Protein AF-A0A7V7DTW7-F1 (afdb_monomer)

Foldseek 3Di:
DPQVVVVCCVPPVDDDDDDDDFPCQVADQVWDFPCVVCPPHPDPPVVVVVVVVVVCVVSVHDDDDDGTDHGD

pLDDT: mean 90.84, std 5.91, range [60.22, 96.19]

Nearest PDB structures (foldseek):
  7wh9-assembly1_C-2  TM=4.484E-01  e=9.787E+00  Aspergillus terreus
  7wh9-assembly1_A-2  TM=4.488E-01  e=9.787E+00  Aspergillus terreus
  6uvn-assembly1_A  TM=3.556E-01  e=7.436E+00  Vibrio cholerae

Mean predicted aligned error: 4.35 Å

Structure (mmCIF, N/CA/C/O backbone):
data_AF-A0A7V7DTW7-F1
#
_entry.id   AF-A0A7V7DTW7-F1
#
loop_
_atom_site.group_PDB
_atom_site.id
_atom_site.type_symbol
_atom_site.label_atom_id
_atom_site.label_alt_id
_atom_site.label_comp_id
_atom_site.label_asym_id
_atom_site.label_entity_id
_atom_site.label_seq_id
_atom_site.pdbx_PDB_ins_code
_atom_site.Cartn_x
_atom_site.Cartn_y
_atom_site.Cartn_z
_atom_site.occupancy
_atom_site.B_iso_or_equiv
_atom_site.auth_seq_id
_atom_site.auth_comp_id
_atom_site.auth_asym_id
_atom_site.auth_atom_id
_atom_site.pdbx_PDB_model_num
ATOM 1 N N . MET A 1 1 ? -4.678 -4.349 11.468 1.00 65.12 1 MET A N 1
ATOM 2 C CA . MET A 1 1 ? -5.008 -2.973 11.888 1.00 65.12 1 MET A CA 1
ATOM 3 C C . MET A 1 1 ? -5.465 -2.232 10.645 1.00 65.12 1 MET A C 1
ATOM 5 O O . MET A 1 1 ? -4.700 -2.161 9.694 1.00 65.12 1 MET A O 1
ATOM 9 N N . THR A 1 2 ? -6.727 -1.812 10.596 1.00 79.00 2 THR A N 1
ATOM 10 C CA . THR A 1 2 ? -7.397 -1.302 9.380 1.00 79.00 2 THR A CA 1
ATOM 11 C C . THR A 1 2 ? -7.875 0.149 9.529 1.00 79.00 2 THR A C 1
ATOM 13 O O . THR A 1 2 ? -8.689 0.639 8.745 1.00 79.00 2 THR A O 1
ATOM 16 N N . GLY A 1 3 ? -7.341 0.858 10.533 1.00 89.44 3 GLY A N 1
ATOM 17 C CA . GLY A 1 3 ? -7.553 2.284 10.784 1.00 89.44 3 GLY A CA 1
ATOM 18 C C . GLY A 1 3 ? -9.028 2.624 10.974 1.00 89.44 3 GLY A C 1
ATOM 19 O O . GLY A 1 3 ? -9.61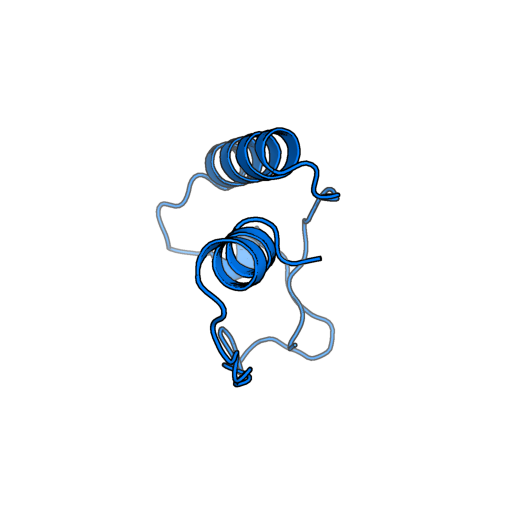0 2.421 12.042 1.00 89.44 3 GLY A O 1
ATOM 20 N N . ARG A 1 4 ? -9.653 3.131 9.912 1.00 93.38 4 ARG A N 1
ATOM 21 C CA . ARG A 1 4 ? -11.045 3.600 9.915 1.00 93.38 4 ARG A CA 1
ATOM 22 C C . ARG A 1 4 ? -12.060 2.487 10.153 1.00 93.38 4 ARG A C 1
ATOM 24 O O . ARG A 1 4 ? -13.030 2.714 10.871 1.00 93.38 4 ARG A O 1
ATOM 31 N N . VAL A 1 5 ? -11.844 1.299 9.586 1.00 92.88 5 VAL A N 1
ATOM 32 C CA . VAL A 1 5 ? -12.788 0.175 9.736 1.00 92.88 5 VAL A CA 1
ATOM 33 C C . VAL A 1 5 ? -12.833 -0.295 11.194 1.00 92.88 5 VAL A C 1
ATOM 35 O O . VAL A 1 5 ? -13.921 -0.485 11.739 1.00 92.88 5 VAL A O 1
ATOM 38 N N . ASP A 1 6 ? -11.680 -0.355 11.868 1.00 91.06 6 ASP A N 1
ATOM 39 C CA . ASP A 1 6 ? -11.604 -0.674 13.301 1.00 91.06 6 ASP A CA 1
ATOM 40 C C . ASP A 1 6 ? -12.373 0.362 14.155 1.00 91.06 6 ASP A C 1
ATOM 42 O O . ASP A 1 6 ? -13.099 -0.010 15.082 1.00 91.06 6 ASP A O 1
ATOM 46 N N . ARG A 1 7 ? -12.292 1.663 13.816 1.00 92.44 7 ARG A N 1
ATOM 47 C CA . ARG A 1 7 ? -13.085 2.714 14.491 1.00 92.44 7 ARG A CA 1
ATOM 48 C C . ARG A 1 7 ? -14.585 2.548 14.282 1.00 92.44 7 ARG A C 1
ATOM 50 O O . ARG A 1 7 ? -15.345 2.704 15.234 1.00 92.44 7 ARG A O 1
ATOM 57 N N . LEU A 1 8 ? -15.016 2.242 13.059 1.00 94.19 8 LEU A N 1
ATOM 58 C CA . LEU A 1 8 ? -16.434 2.045 12.755 1.00 94.19 8 LEU A CA 1
ATOM 59 C C . LEU A 1 8 ? -17.008 0.861 13.534 1.00 94.19 8 LEU A C 1
ATOM 61 O O . LEU A 1 8 ? -18.061 0.994 14.156 1.00 94.19 8 LEU A O 1
ATOM 65 N N . LYS A 1 9 ? -16.278 -0.259 13.582 1.00 93.69 9 LYS A N 1
ATOM 66 C CA . LYS A 1 9 ? -16.664 -1.427 14.379 1.00 93.69 9 LYS A CA 1
ATOM 67 C C . LYS A 1 9 ? -16.846 -1.072 15.858 1.00 93.69 9 LYS A C 1
ATOM 69 O O . LYS A 1 9 ? -17.850 -1.455 16.451 1.00 93.69 9 LYS A O 1
ATOM 74 N N . LYS A 1 10 ? -15.913 -0.303 16.435 1.00 91.19 10 LYS A N 1
ATOM 75 C CA . LYS A 1 10 ? -15.966 0.132 17.842 1.00 91.19 10 LYS A CA 1
ATOM 76 C C . LYS A 1 10 ? -17.129 1.086 18.133 1.00 91.19 10 LYS A C 1
ATOM 78 O O . LYS A 1 10 ? -17.754 0.969 19.180 1.00 91.19 10 LYS A O 1
ATOM 83 N N . ASN A 1 11 ? -17.399 2.032 17.236 1.00 96.19 11 ASN A N 1
ATOM 84 C CA . ASN A 1 11 ? -18.358 3.108 17.496 1.00 96.19 11 ASN A CA 1
ATOM 85 C C . ASN A 1 11 ? -19.810 2.717 17.188 1.00 96.19 11 ASN A C 1
ATOM 87 O O . ASN A 1 11 ? -20.725 3.306 17.759 1.00 96.19 11 ASN A O 1
ATOM 91 N N . TYR A 1 12 ? -20.023 1.749 16.292 1.00 95.94 12 TYR A N 1
ATOM 92 C CA . TYR A 1 12 ? -21.349 1.442 15.748 1.00 95.94 12 TYR A CA 1
ATOM 93 C C . TYR A 1 12 ? -21.752 -0.035 15.853 1.00 95.94 12 TYR A C 1
ATOM 95 O O . TYR A 1 12 ? -22.802 -0.393 15.335 1.00 95.94 12 TYR A O 1
ATOM 103 N N . HIS A 1 13 ? -20.962 -0.880 16.530 1.00 91.75 13 HIS A N 1
ATOM 104 C CA . HIS A 1 13 ? -21.260 -2.309 16.734 1.00 91.75 13 HIS A CA 1
ATOM 105 C C . HIS A 1 13 ? -21.569 -3.048 15.421 1.00 91.75 13 HIS A C 1
ATOM 107 O O . HIS A 1 13 ? -22.554 -3.770 15.306 1.00 91.75 13 HIS A O 1
ATOM 113 N N . LEU A 1 14 ? -20.730 -2.821 14.408 1.00 94.94 14 LEU A N 1
ATOM 114 C CA . LEU A 1 14 ? -20.900 -3.409 13.081 1.00 94.94 14 LEU A CA 1
ATOM 115 C C . LEU A 1 14 ? -20.253 -4.793 12.994 1.00 94.94 14 LEU A C 1
ATOM 117 O O . LEU A 1 14 ? -19.105 -4.978 13.415 1.00 94.94 14 LEU A O 1
ATOM 121 N N . ASP A 1 15 ? -20.943 -5.71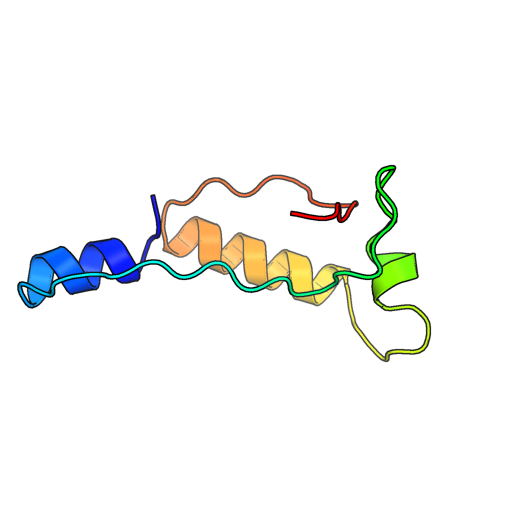9 12.334 1.00 94.69 15 ASP A N 1
ATOM 122 C CA . ASP A 1 15 ? -20.349 -6.960 11.848 1.00 94.69 15 ASP A CA 1
ATOM 123 C C . ASP A 1 15 ? -19.623 -6.705 10.523 1.00 94.69 15 ASP A C 1
ATOM 125 O O . ASP A 1 15 ? -20.169 -6.115 9.591 1.00 94.69 15 ASP A O 1
ATOM 129 N N . ILE A 1 16 ? -18.360 -7.129 10.448 1.00 92.81 16 ILE A N 1
ATOM 130 C CA . ILE A 1 16 ? -17.485 -6.877 9.298 1.00 92.81 16 ILE A CA 1
ATOM 131 C C . ILE A 1 16 ? -17.217 -8.192 8.570 1.00 92.81 16 ILE A C 1
ATOM 133 O O . ILE A 1 16 ? -16.639 -9.112 9.151 1.00 92.81 16 ILE A O 1
ATOM 137 N N . LEU A 1 17 ? -17.578 -8.242 7.286 1.00 94.75 17 LEU A N 1
ATOM 138 C CA . LEU A 1 17 ? -17.242 -9.331 6.373 1.00 94.75 17 LEU A CA 1
ATOM 139 C C . LEU A 1 17 ? -16.133 -8.878 5.415 1.00 94.75 17 LEU A C 1
ATOM 141 O O . LEU A 1 17 ? -16.295 -7.899 4.688 1.00 94.75 17 LEU A O 1
ATOM 145 N N . TRP A 1 18 ? -15.017 -9.604 5.395 1.00 93.56 18 TRP A N 1
ATOM 146 C CA . TRP A 1 18 ? -13.900 -9.335 4.489 1.00 93.56 18 TRP A CA 1
ATOM 147 C C . TRP A 1 18 ? -14.040 -10.158 3.210 1.00 93.56 18 TRP A C 1
ATOM 149 O O . TRP A 1 18 ? -14.242 -11.367 3.272 1.00 93.56 18 TRP A O 1
ATOM 159 N N . THR A 1 19 ? -13.911 -9.509 2.052 1.00 93.25 19 THR A N 1
ATOM 160 C CA . THR A 1 19 ? -13.896 -10.167 0.737 1.00 93.25 19 THR A CA 1
ATOM 161 C C . THR A 1 19 ? -12.624 -9.769 0.004 1.00 93.25 19 THR A C 1
ATOM 163 O O . THR A 1 19 ? -12.330 -8.580 -0.115 1.00 93.25 19 THR A O 1
ATOM 166 N N . ALA A 1 20 ? -11.861 -10.757 -0.464 1.00 89.94 20 ALA A N 1
ATOM 167 C CA . ALA A 1 20 ? -10.682 -10.505 -1.282 1.00 89.94 20 ALA A CA 1
ATOM 168 C C . ALA A 1 20 ? -11.103 -9.972 -2.659 1.00 89.94 20 ALA A C 1
ATOM 170 O O . ALA A 1 20 ? -12.042 -10.485 -3.269 1.00 89.94 20 ALA A O 1
ATOM 171 N N . PHE A 1 21 ? -10.405 -8.946 -3.144 1.00 87.56 21 PHE A N 1
ATOM 172 C CA . PHE A 1 21 ? -10.644 -8.351 -4.454 1.00 87.56 21 PHE A CA 1
ATOM 173 C C . PHE A 1 21 ? -9.304 -8.186 -5.184 1.00 87.56 21 PHE A C 1
ATOM 175 O O . PHE A 1 21 ? -8.533 -7.294 -4.814 1.00 87.56 21 P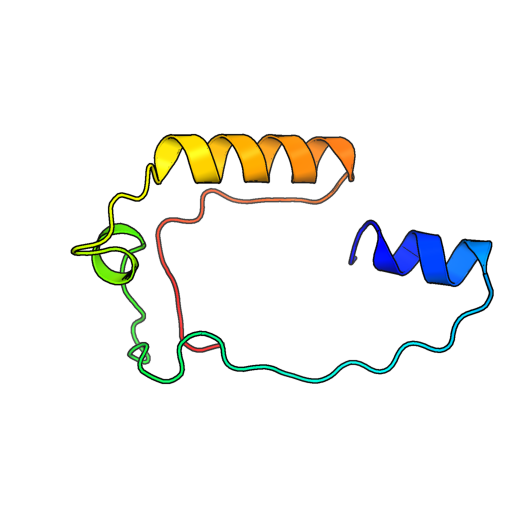HE A O 1
ATOM 182 N N . PRO A 1 22 ? -8.998 -9.033 -6.185 1.00 86.38 22 PRO A N 1
ATOM 183 C CA . PRO A 1 22 ? -7.736 -8.950 -6.906 1.00 86.38 22 PRO A CA 1
ATOM 184 C C . PRO A 1 22 ? -7.739 -7.698 -7.786 1.00 86.38 22 PRO A C 1
ATOM 186 O O . PRO A 1 22 ? -8.484 -7.607 -8.760 1.00 86.38 22 PRO A O 1
ATOM 189 N N . LEU A 1 23 ? -6.915 -6.713 -7.425 1.00 86.75 23 LEU A N 1
ATOM 190 C CA . LEU A 1 23 ? -6.882 -5.426 -8.124 1.00 86.75 23 LEU A CA 1
ATOM 191 C C . LEU A 1 23 ? -6.154 -5.511 -9.475 1.00 86.75 23 LEU A C 1
ATOM 193 O O . LEU A 1 23 ? -6.569 -4.858 -10.428 1.00 86.75 23 LEU A O 1
ATOM 197 N N . HIS A 1 24 ? -5.082 -6.307 -9.533 1.00 86.69 24 HIS A N 1
ATOM 198 C CA . HIS A 1 24 ? -4.239 -6.507 -10.714 1.00 86.69 24 HIS A CA 1
ATOM 199 C C . HIS A 1 24 ? -3.885 -7.993 -10.879 1.00 86.69 24 HIS A C 1
ATOM 201 O O . HIS A 1 24 ? -2.732 -8.370 -10.632 1.00 86.69 24 HIS A O 1
ATOM 207 N N . PRO A 1 25 ? -4.858 -8.852 -11.244 1.00 87.25 25 PRO A N 1
ATOM 208 C CA . PRO A 1 25 ? -4.626 -10.287 -11.427 1.00 87.25 25 PRO A CA 1
ATOM 209 C C . PRO A 1 25 ? -3.585 -10.599 -12.514 1.00 87.25 25 PRO A C 1
ATOM 211 O O . PRO A 1 25 ? -3.019 -11.687 -12.528 1.00 87.25 25 PRO A O 1
ATOM 214 N N . GLU A 1 26 ? -3.315 -9.649 -13.410 1.00 88.62 26 GLU A N 1
ATOM 215 C CA . GLU A 1 26 ? -2.280 -9.710 -14.440 1.00 88.62 26 GLU A CA 1
ATOM 216 C C . GLU A 1 26 ? -0.851 -9.495 -13.915 1.00 88.62 26 GLU A C 1
ATOM 218 O O . GLU A 1 26 ? 0.103 -9.646 -14.678 1.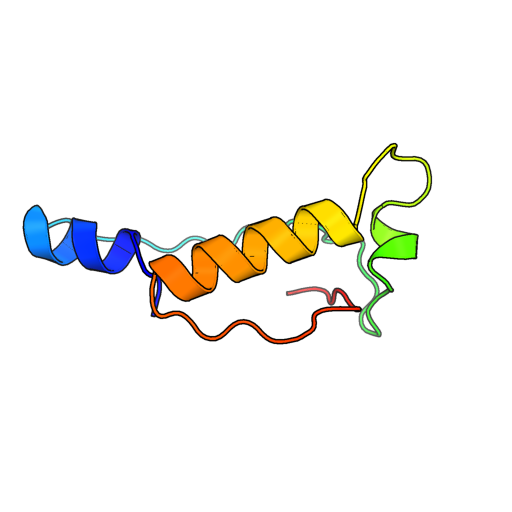00 88.62 26 GLU A O 1
ATOM 223 N N . THR A 1 27 ? -0.682 -9.109 -12.644 1.00 90.81 27 THR A N 1
ATOM 224 C CA . THR A 1 27 ? 0.649 -8.875 -12.070 1.00 90.81 27 THR A CA 1
ATOM 225 C C . THR A 1 27 ? 1.444 -10.185 -12.063 1.00 90.81 27 THR A C 1
ATOM 227 O O . THR A 1 27 ? 0.955 -11.170 -11.505 1.00 90.81 27 THR A O 1
ATOM 230 N N . PRO A 1 28 ? 2.663 -10.217 -12.638 1.00 91.62 28 PRO A N 1
ATOM 231 C CA . PRO A 1 28 ? 3.532 -11.385 -12.567 1.00 91.62 28 PRO A CA 1
ATOM 232 C C . PRO A 1 28 ? 3.817 -11.799 -11.123 1.00 91.62 28 PRO A C 1
ATOM 234 O O . PRO A 1 28 ? 3.779 -10.972 -10.210 1.00 91.62 28 PRO A O 1
ATOM 237 N N . GLU A 1 29 ? 4.154 -13.071 -10.924 1.00 89.88 29 GLU A N 1
ATOM 238 C CA . GLU A 1 29 ? 4.511 -13.607 -9.605 1.00 89.88 29 GLU A CA 1
ATOM 239 C C . GLU A 1 29 ? 5.731 -12.886 -9.006 1.00 89.88 29 GLU A C 1
ATOM 241 O O . GLU A 1 29 ? 5.700 -12.478 -7.847 1.00 89.88 29 GLU A O 1
ATOM 246 N N . ASP A 1 30 ? 6.734 -12.587 -9.838 1.00 92.19 30 ASP A N 1
ATOM 247 C CA . ASP A 1 30 ? 7.915 -11.790 -9.468 1.00 92.19 30 ASP A CA 1
ATOM 248 C C . ASP A 1 30 ? 7.593 -10.311 -9.160 1.00 92.19 30 ASP A C 1
ATOM 250 O O . ASP A 1 30 ? 8.459 -9.540 -8.735 1.00 92.19 30 ASP A O 1
ATOM 254 N N . GLY A 1 31 ? 6.341 -9.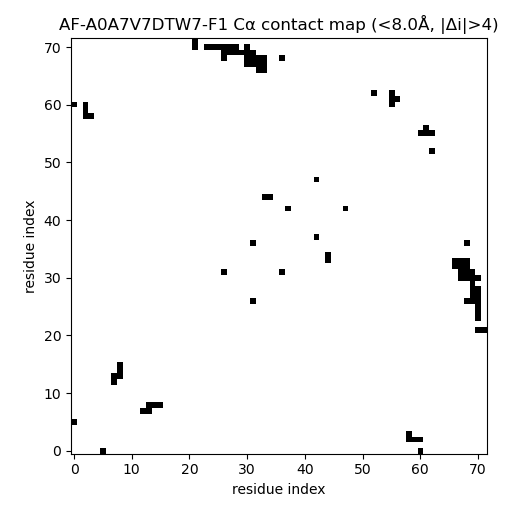897 -9.362 1.00 93.25 31 GLY A N 1
ATOM 255 C CA . GLY A 1 31 ? 5.883 -8.526 -9.218 1.00 93.25 31 GLY A CA 1
ATOM 256 C C . GLY A 1 31 ? 6.309 -7.614 -10.367 1.00 93.25 31 GLY A C 1
ATOM 257 O O . GLY A 1 31 ? 6.867 -8.030 -11.380 1.00 93.25 31 GLY A O 1
ATOM 258 N N . MET A 1 32 ? 6.006 -6.328 -10.212 1.00 94.75 32 MET A N 1
ATOM 259 C CA . MET A 1 32 ? 6.482 -5.266 -11.100 1.00 94.75 32 MET A CA 1
ATOM 260 C C . MET A 1 32 ? 6.614 -3.943 -10.345 1.00 94.75 32 MET A C 1
ATOM 262 O O . MET A 1 32 ? 6.073 -3.768 -9.248 1.00 94.75 32 MET A O 1
ATOM 266 N N . THR A 1 33 ? 7.324 -2.985 -10.930 1.00 94.44 33 THR A N 1
ATOM 267 C CA . THR A 1 33 ? 7.476 -1.652 -10.335 1.00 94.44 33 THR A CA 1
ATOM 268 C C . THR A 1 33 ? 6.173 -0.850 -10.398 1.00 94.44 33 THR A C 1
ATOM 270 O O . THR A 1 33 ? 5.329 -1.049 -11.274 1.00 94.44 33 THR A O 1
ATOM 273 N N . LEU A 1 34 ? 6.008 0.129 -9.503 1.00 92.75 34 LEU A N 1
ATOM 274 C CA . LEU A 1 34 ? 4.893 1.081 -9.610 1.00 92.75 34 LEU A CA 1
ATOM 275 C C . LEU A 1 34 ? 4.936 1.879 -10.922 1.00 92.75 34 LEU A C 1
ATOM 277 O O . LEU A 1 34 ? 3.896 2.206 -11.486 1.00 92.75 34 LEU A O 1
ATOM 281 N N . GLN A 1 35 ? 6.134 2.177 -11.421 1.00 92.62 35 GLN A N 1
ATOM 282 C CA . GLN A 1 35 ? 6.342 2.860 -12.693 1.00 92.62 35 GLN A CA 1
ATOM 283 C C . GLN A 1 35 ? 5.809 2.033 -13.867 1.00 92.62 35 GLN A C 1
ATOM 285 O O . GLN A 1 35 ? 5.206 2.586 -14.784 1.00 92.62 35 GLN A O 1
ATOM 290 N N . GLU A 1 36 ? 6.012 0.716 -13.836 1.00 92.88 36 GLU A N 1
ATOM 291 C CA . GLU A 1 36 ? 5.446 -0.214 -14.814 1.00 92.88 36 GLU A CA 1
ATOM 292 C C . GLU A 1 36 ? 3.933 -0.317 -14.687 1.00 92.88 36 GLU A C 1
ATOM 294 O O . GLU A 1 36 ? 3.238 -0.178 -15.691 1.00 92.88 36 GLU A O 1
ATOM 299 N N . LEU A 1 37 ? 3.428 -0.458 -13.460 1.00 91.44 37 LEU A N 1
ATOM 300 C CA . LEU A 1 37 ? 1.996 -0.550 -13.186 1.00 91.44 37 LEU A CA 1
ATOM 301 C C . LEU A 1 37 ? 1.215 0.658 -13.727 1.00 91.44 37 LEU A C 1
ATOM 303 O O . LEU A 1 37 ? 0.117 0.521 -14.268 1.00 91.44 37 LEU A O 1
ATOM 307 N N . PHE A 1 38 ? 1.778 1.859 -13.579 1.00 91.44 38 PHE A N 1
ATOM 308 C CA . PHE A 1 38 ? 1.161 3.106 -14.031 1.00 91.44 38 PHE A CA 1
ATOM 309 C C . PHE A 1 38 ? 1.661 3.578 -15.403 1.00 91.44 38 PHE A C 1
ATOM 311 O O . PHE A 1 38 ? 1.347 4.698 -15.814 1.00 91.44 38 PHE A O 1
ATOM 318 N N . ARG A 1 39 ? 2.410 2.751 -16.143 1.00 90.44 39 ARG A N 1
ATOM 319 C CA . ARG A 1 39 ? 2.940 3.112 -17.463 1.00 90.44 39 ARG A CA 1
ATOM 320 C C . ARG A 1 39 ? 1.801 3.529 -18.403 1.00 90.44 39 ARG A C 1
ATOM 322 O O . ARG A 1 39 ? 0.793 2.841 -18.524 1.00 90.44 39 ARG A O 1
ATOM 329 N N . GLY A 1 40 ? 1.960 4.673 -19.071 1.00 86.75 40 GLY A N 1
ATOM 330 C CA . GLY A 1 40 ? 0.943 5.221 -19.980 1.00 86.75 40 GLY A CA 1
ATOM 331 C C . GLY A 1 40 ? -0.234 5.914 -19.284 1.00 86.75 40 GLY A C 1
ATOM 332 O O . GLY A 1 40 ? -1.153 6.370 -19.960 1.00 86.75 40 GLY A O 1
ATOM 333 N N . ARG A 1 41 ? -0.211 6.034 -17.950 1.00 87.75 41 ARG A N 1
ATOM 334 C CA . ARG A 1 41 ? -1.173 6.827 -17.177 1.00 87.75 41 ARG A CA 1
ATOM 335 C C . ARG A 1 41 ? -0.500 8.110 -16.688 1.00 87.75 41 ARG A C 1
ATOM 337 O O . ARG A 1 41 ? 0.663 8.095 -16.292 1.00 87.75 41 ARG A O 1
ATOM 344 N N . LEU A 1 42 ? -1.235 9.221 -16.676 1.00 85.50 42 LEU A N 1
ATOM 345 C CA . LEU A 1 42 ? -0.775 10.485 -16.088 1.00 85.50 42 LEU A CA 1
ATOM 346 C C . LEU A 1 42 ? -0.901 10.427 -14.558 1.00 85.50 42 LEU A C 1
ATOM 348 O O . LEU A 1 42 ? -1.789 11.042 -13.972 1.00 85.50 42 LEU A O 1
ATOM 352 N N . VAL A 1 43 ? -0.047 9.626 -13.917 1.00 88.88 43 VAL A N 1
ATOM 353 C CA . VAL A 1 43 ? -0.029 9.437 -12.460 1.00 88.88 43 VAL A CA 1
ATOM 354 C C . VAL A 1 43 ? 1.258 10.008 -11.875 1.00 88.88 43 VAL A C 1
ATOM 356 O O . VAL A 1 43 ? 2.356 9.563 -12.204 1.00 88.88 43 VAL A O 1
ATOM 359 N N . ASP A 1 44 ? 1.112 10.956 -10.951 1.00 92.25 44 ASP A N 1
ATOM 360 C CA . ASP A 1 44 ? 2.197 11.431 -10.094 1.00 92.25 44 ASP A CA 1
ATOM 361 C C . ASP A 1 44 ? 2.410 10.440 -8.939 1.00 92.25 44 ASP A C 1
ATOM 363 O O . ASP A 1 44 ? 1.755 10.509 -7.894 1.00 92.25 44 ASP A O 1
ATOM 367 N N . ILE A 1 45 ? 3.301 9.467 -9.154 1.00 91.12 45 ILE A N 1
ATOM 368 C CA . ILE A 1 45 ? 3.623 8.438 -8.155 1.00 91.12 45 ILE A CA 1
ATOM 369 C C . ILE A 1 45 ? 4.188 9.069 -6.867 1.00 91.12 45 ILE A C 1
ATOM 371 O O . ILE A 1 45 ? 3.687 8.720 -5.795 1.00 91.12 45 ILE A O 1
ATOM 375 N N . PRO A 1 46 ? 5.171 9.996 -6.911 1.00 92.12 46 PRO A N 1
ATOM 376 C CA . PRO A 1 46 ? 5.636 10.700 -5.715 1.00 92.12 46 PRO A CA 1
ATOM 377 C C . PRO A 1 46 ? 4.518 11.397 -4.934 1.00 92.12 46 PRO A C 1
ATOM 379 O O . PRO A 1 46 ? 4.404 11.186 -3.725 1.00 92.12 46 PRO A O 1
ATOM 382 N N . GLY A 1 47 ? 3.663 12.174 -5.606 1.00 94.44 47 GLY A N 1
ATOM 383 C CA . GLY A 1 47 ? 2.550 12.874 -4.959 1.00 94.44 47 GLY A CA 1
ATOM 384 C C . GLY A 1 47 ? 1.527 11.916 -4.346 1.00 94.44 47 GLY A C 1
ATOM 385 O O . GLY A 1 47 ? 1.090 12.102 -3.205 1.00 94.44 47 GLY A O 1
ATOM 386 N N . MET A 1 48 ? 1.195 10.834 -5.057 1.00 93.44 48 MET A N 1
ATOM 387 C CA . MET A 1 48 ? 0.332 9.766 -4.547 1.00 93.44 48 MET A CA 1
ATOM 388 C C . MET A 1 48 ? 0.923 9.126 -3.281 1.00 93.44 48 MET A C 1
ATOM 390 O O . MET A 1 48 ? 0.216 8.979 -2.282 1.00 93.44 48 MET A O 1
ATOM 394 N N . MET A 1 49 ? 2.211 8.771 -3.295 1.00 94.00 49 MET A N 1
ATOM 395 C CA . MET A 1 49 ? 2.884 8.146 -2.152 1.00 94.00 49 MET A CA 1
ATOM 396 C C . MET A 1 49 ? 2.992 9.092 -0.953 1.00 94.00 49 MET A C 1
ATOM 398 O O . MET A 1 49 ? 2.740 8.670 0.176 1.00 94.00 49 MET A O 1
ATOM 402 N N . ALA A 1 50 ? 3.284 10.376 -1.181 1.00 94.88 50 ALA A N 1
ATOM 403 C CA . ALA A 1 50 ? 3.312 11.389 -0.126 1.00 94.88 50 ALA A CA 1
ATOM 404 C C . ALA A 1 50 ? 1.946 11.521 0.564 1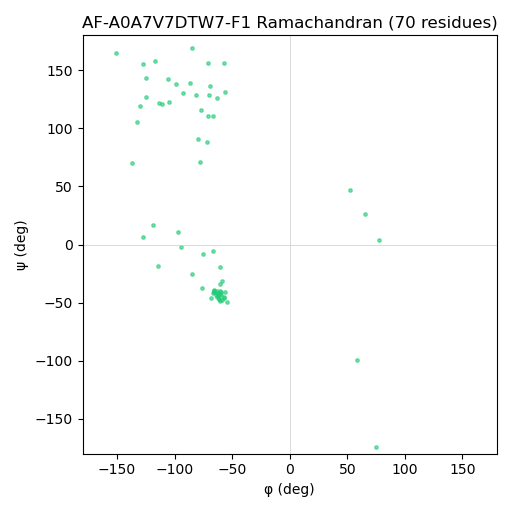.00 94.88 50 ALA A C 1
ATOM 406 O O . ALA A 1 50 ? 1.858 11.547 1.793 1.00 94.88 50 ALA A O 1
ATOM 407 N N . ARG A 1 51 ? 0.862 11.525 -0.221 1.00 95.62 51 ARG A N 1
ATOM 408 C CA . ARG A 1 51 ? -0.500 11.532 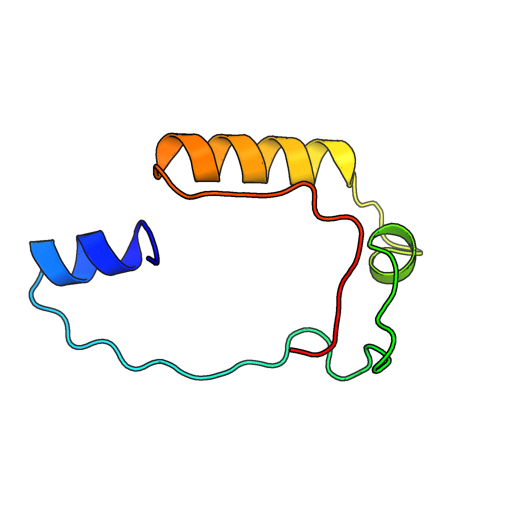0.320 1.00 95.62 51 ARG A CA 1
ATOM 409 C C . ARG A 1 51 ? -0.798 10.271 1.135 1.00 95.62 51 ARG A C 1
ATOM 411 O O . ARG A 1 51 ? -1.372 10.389 2.214 1.00 95.62 51 ARG A O 1
ATOM 418 N N . LEU A 1 52 ? -0.440 9.085 0.638 1.00 94.94 52 LEU A N 1
ATOM 419 C CA . LEU A 1 52 ? -0.663 7.827 1.365 1.00 94.94 52 LEU A CA 1
ATOM 420 C C . LEU A 1 52 ? 0.076 7.814 2.705 1.00 94.94 52 LEU A C 1
ATOM 422 O O . LEU A 1 52 ? -0.512 7.426 3.711 1.00 94.94 52 LEU A O 1
ATOM 426 N N . LYS A 1 53 ? 1.323 8.294 2.727 1.00 95.06 53 LYS A N 1
ATOM 427 C CA . LYS A 1 53 ? 2.122 8.400 3.949 1.00 95.06 53 LYS A CA 1
ATOM 428 C C . LYS A 1 53 ? 1.474 9.321 4.977 1.00 95.06 53 LYS A C 1
ATOM 430 O O . LYS A 1 53 ? 1.296 8.909 6.117 1.00 95.06 53 LYS A O 1
ATOM 435 N N . LYS A 1 54 ? 1.020 10.503 4.551 1.00 95.94 54 LYS A N 1
ATOM 436 C CA . LYS A 1 54 ? 0.299 11.436 5.426 1.00 95.94 54 LYS A CA 1
ATOM 437 C C . LYS A 1 54 ? -0.951 10.798 6.044 1.00 95.94 54 LYS A C 1
ATOM 439 O O . LYS A 1 54 ? -1.167 10.906 7.244 1.00 95.94 54 LYS A O 1
ATOM 444 N N . VAL A 1 55 ? -1.761 10.106 5.239 1.00 95.62 55 VAL A N 1
ATOM 445 C CA . VAL A 1 55 ? -2.972 9.434 5.743 1.00 95.62 55 VAL A CA 1
ATOM 446 C C . VAL A 1 55 ? -2.618 8.299 6.704 1.00 95.62 55 VAL A C 1
ATOM 448 O O . VAL A 1 55 ? -3.287 8.136 7.717 1.00 95.62 55 VAL A O 1
ATOM 451 N N . ALA A 1 56 ? -1.577 7.515 6.421 1.00 94.44 56 ALA A N 1
ATOM 452 C CA . ALA A 1 56 ? -1.136 6.458 7.326 1.00 94.44 56 ALA A CA 1
ATOM 453 C C . ALA A 1 56 ? -0.686 7.026 8.684 1.00 94.44 56 ALA A C 1
ATOM 455 O O . ALA A 1 56 ? -1.086 6.496 9.716 1.00 94.44 56 ALA A O 1
ATOM 456 N N . GLU A 1 57 ? 0.056 8.139 8.688 1.00 94.25 57 GLU A N 1
ATOM 457 C CA . GLU A 1 57 ? 0.465 8.854 9.905 1.00 94.25 57 GLU A CA 1
ATOM 458 C C . GLU A 1 57 ? -0.743 9.366 10.710 1.00 94.25 57 GLU A C 1
ATOM 460 O O . GLU A 1 57 ? -0.822 9.114 11.912 1.00 94.25 57 GLU A O 1
ATOM 465 N N . GLU A 1 58 ? -1.720 10.008 10.057 1.00 94.31 58 GLU A N 1
ATOM 466 C CA . GLU A 1 58 ? -2.971 10.471 10.690 1.00 94.31 58 GLU A CA 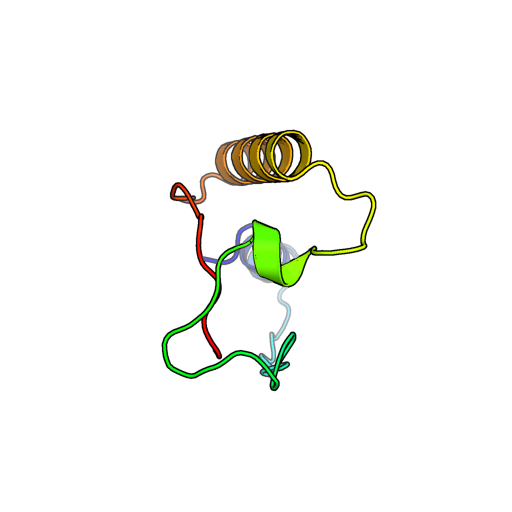1
ATOM 467 C C . GLU A 1 58 ? -3.775 9.322 11.326 1.00 94.31 58 GLU A C 1
ATOM 469 O O . GLU A 1 58 ? -4.475 9.508 12.321 1.00 94.31 58 GLU A O 1
ATOM 474 N N . GLU A 1 59 ? -3.680 8.126 10.749 1.0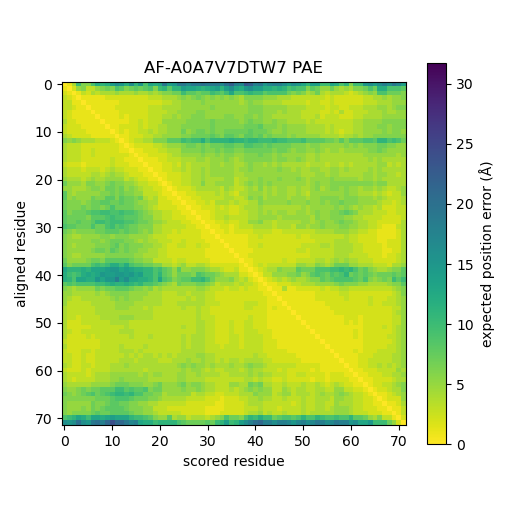0 93.94 59 GLU A N 1
ATOM 475 C CA . GLU A 1 59 ? -4.393 6.929 11.190 1.00 93.94 59 GLU A CA 1
ATOM 476 C C . GLU A 1 59 ? -3.561 6.050 12.145 1.00 93.94 59 GLU A C 1
ATOM 478 O O . GLU A 1 59 ? -4.061 5.028 12.619 1.00 93.94 59 GLU A O 1
ATOM 483 N N . GLY A 1 60 ? -2.309 6.428 12.439 1.00 92.94 60 GLY A N 1
ATOM 484 C CA . GLY A 1 60 ? -1.387 5.655 13.279 1.00 92.94 60 GLY A CA 1
ATOM 485 C C . GLY A 1 60 ? -0.977 4.307 12.674 1.00 92.94 60 GLY A C 1
ATOM 486 O O . GLY A 1 60 ? -0.675 3.365 13.408 1.00 92.94 60 GLY A O 1
ATOM 487 N N . LEU A 1 61 ? -1.006 4.187 11.345 1.00 93.69 61 LEU A N 1
ATOM 488 C CA . LEU A 1 61 ? -0.708 2.961 10.611 1.00 93.69 61 LEU A CA 1
ATOM 489 C C . LEU A 1 61 ? 0.732 2.970 10.074 1.00 93.69 61 LEU A C 1
ATOM 491 O O . LEU A 1 61 ? 1.176 3.976 9.518 1.00 93.69 61 LEU A O 1
ATOM 495 N N . PRO A 1 62 ? 1.462 1.844 10.160 1.00 93.06 62 PRO A N 1
ATOM 496 C CA . PRO A 1 62 ? 2.767 1.735 9.528 1.00 93.06 62 PRO A CA 1
ATOM 497 C C . PRO A 1 62 ? 2.613 1.689 8.002 1.00 93.06 62 PRO A C 1
ATOM 499 O O . PRO A 1 62 ? 1.871 0.862 7.468 1.00 93.06 62 PRO A O 1
ATOM 502 N N . LEU A 1 63 ? 3.352 2.542 7.293 1.00 92.12 63 LEU A N 1
ATOM 503 C CA . LEU A 1 63 ? 3.477 2.493 5.837 1.00 92.12 63 LEU A CA 1
ATOM 504 C C . LEU A 1 63 ? 4.955 2.539 5.446 1.00 92.12 63 LEU A C 1
ATOM 506 O O . LEU A 1 63 ? 5.656 3.500 5.756 1.00 92.12 63 LEU A O 1
ATOM 510 N N . GLY A 1 64 ? 5.420 1.488 4.771 1.00 89.69 64 GLY A N 1
ATOM 511 C CA . GLY A 1 64 ? 6.778 1.414 4.236 1.00 89.69 64 GLY A CA 1
ATOM 512 C C . GLY A 1 64 ? 6.918 2.072 2.863 1.00 89.69 64 GLY A C 1
ATOM 513 O O . GLY A 1 64 ? 5.930 2.364 2.182 1.00 89.69 64 GLY A O 1
ATOM 514 N N . ASP A 1 65 ? 8.164 2.244 2.425 1.00 88.56 65 ASP A N 1
ATOM 515 C CA . ASP A 1 65 ? 8.485 2.770 1.098 1.00 88.56 65 ASP A CA 1
ATOM 516 C C . ASP A 1 65 ? 8.167 1.737 0.008 1.00 88.56 65 ASP A C 1
ATOM 518 O O . ASP A 1 65 ? 8.998 0.923 -0.403 1.00 88.56 65 ASP A O 1
ATOM 522 N N . ARG A 1 66 ? 6.924 1.762 -0.474 1.00 89.44 66 ARG A N 1
ATOM 523 C CA . ARG A 1 66 ? 6.454 0.861 -1.526 1.00 89.44 66 ARG A CA 1
ATOM 524 C C . ARG A 1 66 ? 6.958 1.311 -2.898 1.00 89.44 66 ARG A C 1
ATOM 526 O O . ARG A 1 66 ? 6.552 2.355 -3.400 1.00 89.44 66 ARG A O 1
ATOM 533 N N . LYS A 1 67 ? 7.788 0.477 -3.530 1.00 91.56 67 LYS A N 1
ATOM 534 C CA . LYS A 1 67 ? 8.263 0.659 -4.919 1.00 91.56 67 LYS A CA 1
ATOM 535 C C . LYS A 1 67 ? 7.768 -0.420 -5.887 1.00 91.56 67 LYS A C 1
ATOM 537 O O . LYS A 1 67 ? 7.768 -0.199 -7.094 1.00 91.56 67 LYS A O 1
ATOM 542 N N . MET A 1 68 ? 7.326 -1.554 -5.347 1.00 93.31 68 MET A N 1
ATOM 543 C CA . MET A 1 68 ? 6.876 -2.728 -6.094 1.00 93.31 68 MET A CA 1
ATOM 544 C C . MET A 1 68 ? 5.400 -3.023 -5.816 1.00 93.31 68 MET A C 1
ATOM 546 O O . MET A 1 68 ? 4.841 -2.629 -4.783 1.00 93.31 68 MET A O 1
ATOM 550 N N . THR A 1 69 ? 4.779 -3.743 -6.739 1.00 91.69 69 THR A N 1
ATOM 551 C CA . THR A 1 69 ? 3.487 -4.397 -6.567 1.00 91.69 69 THR A CA 1
ATOM 552 C C . THR A 1 69 ? 3.639 -5.881 -6.880 1.00 91.69 69 THR A C 1
ATOM 554 O O . THR A 1 69 ? 4.393 -6.237 -7.780 1.00 91.69 69 THR A O 1
ATOM 557 N N . TYR A 1 70 ? 2.931 -6.726 -6.139 1.00 90.06 70 TYR A N 1
ATOM 558 C CA . TYR A 1 70 ? 2.923 -8.180 -6.306 1.00 90.06 70 TYR A CA 1
ATOM 559 C C . TYR A 1 70 ? 1.477 -8.649 -6.426 1.00 90.06 70 TYR A C 1
ATOM 561 O O . TYR A 1 70 ? 0.571 -7.959 -5.947 1.00 90.06 70 TYR A O 1
ATOM 569 N N . ASN A 1 71 ? 1.263 -9.800 -7.059 1.00 76.88 71 ASN A N 1
ATOM 570 C CA . ASN A 1 71 ? -0.049 -10.431 -7.093 1.00 76.88 71 ASN A CA 1
ATOM 571 C C . ASN A 1 71 ? -0.416 -10.873 -5.665 1.00 76.88 71 ASN A C 1
ATOM 573 O O . ASN A 1 71 ? 0.270 -11.712 -5.084 1.00 76.88 71 ASN A O 1
ATOM 577 N N . SER A 1 72 ? -1.407 -10.210 -5.063 1.00 60.22 72 SER A N 1
ATOM 578 C CA . SER A 1 72 ? -1.891 -10.438 -3.691 1.00 60.22 72 SER A CA 1
ATOM 579 C C . SER A 1 72 ? -3.369 -10.785 -3.712 1.00 60.22 72 SER A C 1
ATOM 581 O O . SER A 1 72 ? -4.095 -10.132 -4.499 1.00 60.22 72 SER A O 1
#

Secondary structure (DSSP, 8-state):
--THHHHHHHHH----------S-TTS-TT-EEHHHHTTTS---HHHHHHHHHHHHHHTT-------EE---

Sequence (72 aa):
MTGRVDRLKKNYHLDILWTAFPLHPETPEDGMTLQELFRGRLVDIPGMMARLKKVAEEEGLPLGDRKMTYNS

Solvent-accessible surface area (backbone atoms only — not comparable to full-atom values): 4745 Å² total; per-residue (Å²): 139,66,52,66,60,56,50,48,35,73,77,65,75,55,88,83,84,89,76,90,74,68,86,53,80,82,44,44,86,93,30,48,41,52,68,63,75,44,57,98,50,100,69,63,61,70,61,53,50,53,51,52,49,52,52,26,59,78,52,74,42,94,76,78,93,78,59,65,47,60,60,109

Radius of gyration: 15.3 Å; Cα contacts (8 Å, |Δi|>4): 49; chains: 1; bounding box: 30×26×38 Å